Protein AF-A0A357V1U6-F1 (afdb_monomer_lite)

Foldseek 3Di:
DEAEQVLCLQVVVVPPPGDNNCVVVLVCLVVVVDDYDYDHDPVSCVVGQCVDPSRVVRDDDDDDDDDDPVVVVVVVVVVVD

Structure (mmCIF, N/CA/C/O backbone):
data_AF-A0A357V1U6-F1
#
_entry.id   AF-A0A357V1U6-F1
#
loop_
_atom_site.group_PDB
_atom_site.id
_atom_site.type_symbol
_atom_site.label_atom_id
_atom_site.label_alt_id
_atom_site.label_comp_id
_atom_site.label_asym_id
_atom_site.label_entity_id
_atom_site.label_seq_id
_atom_site.pdbx_PDB_ins_code
_atom_site.Cartn_x
_atom_site.Cartn_y
_atom_site.Cartn_z
_atom_site.occupancy
_atom_site.B_iso_or_equiv
_atom_site.auth_seq_id
_atom_site.auth_comp_id
_atom_site.auth_asym_id
_atom_site.auth_atom_id
_atom_site.pdbx_PDB_model_num
ATOM 1 N N . LEU A 1 1 ? -0.513 -13.229 -3.933 1.00 90.12 1 LEU A N 1
ATOM 2 C CA . LEU A 1 1 ? 0.449 -12.700 -2.936 1.00 90.12 1 LEU A CA 1
ATOM 3 C C . LEU A 1 1 ? -0.128 -11.430 -2.317 1.00 90.12 1 LEU A C 1
ATOM 5 O O . LEU A 1 1 ? -0.646 -10.611 -3.061 1.00 90.12 1 LEU A O 1
ATOM 9 N N . PHE A 1 2 ? -0.074 -11.268 -0.998 1.00 94.56 2 PHE A N 1
ATOM 10 C CA . PHE A 1 2 ? -0.427 -10.006 -0.340 1.00 94.56 2 PHE A CA 1
ATOM 11 C C . PHE A 1 2 ? 0.849 -9.332 0.162 1.00 94.56 2 PHE A C 1
ATOM 13 O O . PHE A 1 2 ? 1.744 -10.021 0.650 1.00 94.56 2 PHE A O 1
ATOM 20 N N . ILE A 1 3 ? 0.941 -8.018 -0.016 1.00 91.81 3 ILE A N 1
ATOM 21 C CA . ILE A 1 3 ? 2.083 -7.207 0.398 1.00 91.81 3 ILE A CA 1
ATOM 22 C C . ILE A 1 3 ? 1.535 -6.035 1.201 1.00 91.81 3 ILE A C 1
ATOM 24 O O . ILE A 1 3 ? 0.926 -5.128 0.631 1.00 91.81 3 ILE A O 1
ATOM 28 N N . ASP A 1 4 ? 1.761 -6.061 2.508 1.00 94.06 4 ASP A N 1
ATOM 29 C CA . ASP A 1 4 ? 1.518 -4.887 3.336 1.00 94.06 4 ASP A CA 1
ATOM 30 C C . ASP A 1 4 ? 2.645 -3.867 3.151 1.00 94.06 4 ASP A C 1
ATOM 32 O O . ASP A 1 4 ? 3.766 -4.243 2.800 1.00 94.06 4 ASP A O 1
ATOM 36 N N . GLU A 1 5 ? 2.332 -2.586 3.327 1.00 91.56 5 GLU A N 1
ATOM 37 C CA . GLU A 1 5 ? 3.274 -1.476 3.140 1.00 91.56 5 GLU A CA 1
ATOM 38 C C . GLU A 1 5 ? 4.099 -1.599 1.841 1.00 91.56 5 GLU A C 1
ATOM 40 O O . GLU A 1 5 ? 5.325 -1.483 1.828 1.00 91.56 5 GLU A O 1
ATOM 45 N N . MET A 1 6 ? 3.435 -1.861 0.710 1.00 90.81 6 MET A N 1
ATOM 46 C CA . MET A 1 6 ? 4.076 -2.232 -0.563 1.00 90.81 6 MET A CA 1
ATOM 47 C C . MET A 1 6 ? 5.147 -1.233 -1.041 1.00 90.81 6 MET A C 1
ATOM 49 O O . MET A 1 6 ? 6.104 -1.603 -1.727 1.00 90.81 6 MET A O 1
ATOM 53 N N . HIS A 1 7 ? 5.014 0.039 -0.674 1.00 86.69 7 HIS A N 1
ATOM 54 C CA . HIS A 1 7 ? 5.991 1.076 -0.984 1.00 86.69 7 HIS A CA 1
ATOM 55 C C . HIS A 1 7 ? 7.373 0.818 -0.364 1.00 86.69 7 HIS A C 1
ATOM 57 O O . HIS A 1 7 ? 8.357 1.325 -0.897 1.00 86.69 7 HIS A O 1
ATOM 63 N N . THR A 1 8 ? 7.480 0.034 0.713 1.00 86.56 8 THR A N 1
ATOM 64 C CA . THR A 1 8 ? 8.763 -0.341 1.329 1.00 86.56 8 THR A CA 1
ATOM 65 C C . THR A 1 8 ? 9.576 -1.215 0.379 1.00 86.56 8 THR A C 1
ATOM 67 O O . THR A 1 8 ? 10.747 -0.935 0.135 1.00 86.56 8 THR A O 1
ATOM 70 N N . LEU A 1 9 ? 8.936 -2.196 -0.265 1.00 81.75 9 LEU A N 1
ATOM 71 C CA . LEU A 1 9 ? 9.566 -3.074 -1.254 1.00 81.75 9 LEU A CA 1
ATOM 72 C C . LEU A 1 9 ? 9.926 -2.348 -2.556 1.00 81.75 9 LEU A C 1
ATOM 74 O O . LEU A 1 9 ? 10.902 -2.710 -3.207 1.00 81.75 9 LEU A O 1
ATOM 78 N N . ILE A 1 10 ? 9.153 -1.329 -2.937 1.00 80.12 10 ILE A N 1
ATOM 79 C CA . ILE A 1 10 ? 9.381 -0.540 -4.161 1.00 80.12 10 ILE A CA 1
ATOM 80 C C . ILE A 1 10 ? 10.370 0.616 -3.912 1.00 80.12 10 ILE A C 1
ATOM 82 O O . ILE A 1 10 ? 11.060 1.076 -4.818 1.00 80.12 10 ILE A O 1
ATOM 86 N N . GLY A 1 11 ? 10.427 1.122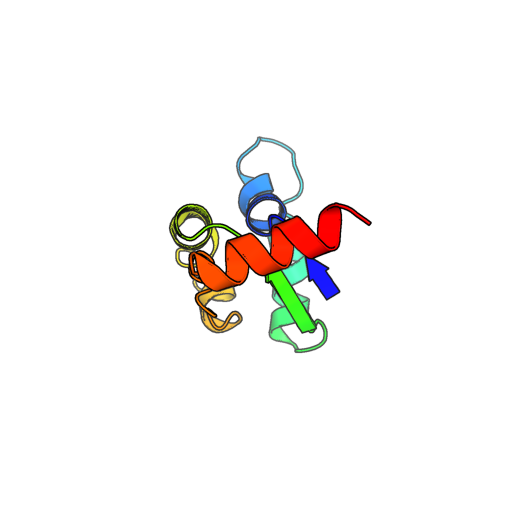 -2.681 1.00 67.62 11 GLY A N 1
ATOM 87 C CA . GLY A 1 11 ? 11.238 2.266 -2.268 1.00 67.62 11 GLY A CA 1
ATOM 88 C C . GLY A 1 11 ? 12.603 1.905 -1.682 1.00 67.62 11 GLY A C 1
ATOM 89 O O . GLY A 1 11 ? 13.462 2.789 -1.619 1.00 67.62 11 GLY A O 1
ATOM 90 N N . ALA A 1 12 ? 12.822 0.641 -1.295 1.00 60.72 12 ALA A N 1
ATOM 91 C CA . ALA A 1 12 ? 14.062 0.150 -0.688 1.00 60.72 12 ALA A CA 1
ATOM 92 C C . ALA A 1 12 ? 15.322 0.483 -1.512 1.00 60.72 12 ALA A C 1
ATOM 94 O O . ALA A 1 12 ? 16.384 0.746 -0.945 1.00 60.72 12 ALA A O 1
ATOM 95 N N . GLY A 1 13 ? 15.205 0.592 -2.839 1.00 52.69 13 GLY A N 1
ATOM 96 C CA . GLY A 1 13 ? 16.318 0.921 -3.739 1.00 52.69 13 GLY A CA 1
ATOM 97 C C . GLY A 1 13 ? 16.947 2.314 -3.576 1.00 52.69 13 GLY A C 1
ATOM 98 O O . GLY A 1 13 ? 17.916 2.612 -4.269 1.00 52.69 13 GLY A O 1
ATOM 99 N N . LYS A 1 14 ? 16.421 3.189 -2.704 1.00 54.66 14 LYS A N 1
ATOM 100 C CA . LYS A 1 14 ? 16.999 4.527 -2.452 1.00 54.66 14 LYS A CA 1
ATOM 101 C C . LYS A 1 14 ? 18.062 4.566 -1.350 1.00 54.66 14 LYS A C 1
ATOM 103 O O . LYS A 1 14 ? 18.753 5.575 -1.245 1.00 54.66 14 LYS A O 1
ATOM 108 N N . ALA A 1 15 ? 18.193 3.516 -0.541 1.00 56.22 15 ALA A N 1
ATOM 109 C CA . ALA A 1 15 ? 19.294 3.382 0.409 1.00 56.22 15 ALA A CA 1
ATOM 110 C C . ALA A 1 15 ? 20.446 2.625 -0.270 1.00 56.22 15 ALA A C 1
ATOM 112 O O . ALA A 1 15 ? 20.241 1.522 -0.779 1.00 56.22 15 ALA A O 1
ATOM 113 N N . GLU A 1 16 ? 21.637 3.228 -0.311 1.00 44.91 16 GLU A N 1
ATOM 114 C CA . GLU A 1 16 ? 22.831 2.656 -0.945 1.00 44.91 16 GLU A CA 1
ATOM 115 C C . GLU A 1 16 ? 23.087 1.220 -0.450 1.00 44.91 16 GLU A C 1
ATOM 117 O O . GLU A 1 16 ? 23.429 0.997 0.709 1.00 44.91 16 GLU A O 1
ATOM 122 N N . GLY A 1 17 ? 22.901 0.236 -1.336 1.00 50.44 17 GLY A N 1
ATOM 123 C CA . GLY A 1 17 ? 23.249 -1.168 -1.093 1.00 50.44 17 GLY A CA 1
ATOM 124 C C . GLY A 1 17 ? 22.085 -2.126 -0.830 1.00 50.44 17 GLY A C 1
ATOM 125 O O . GLY A 1 17 ? 22.319 -3.334 -0.796 1.00 50.44 17 GLY A O 1
ATOM 126 N N . SER A 1 18 ? 20.841 -1.650 -0.698 1.00 54.62 18 SER A N 1
ATOM 127 C CA . SER A 1 18 ? 19.686 -2.554 -0.606 1.00 54.62 18 SER A CA 1
ATOM 128 C C . SER A 1 18 ? 19.205 -2.961 -2.007 1.00 54.62 18 SER A C 1
ATOM 130 O O . SER A 1 18 ? 19.063 -2.128 -2.906 1.00 54.62 18 SER A O 1
ATOM 132 N N . MET A 1 19 ? 19.012 -4.265 -2.224 1.00 55.66 19 MET A N 1
ATOM 133 C CA . MET A 1 19 ? 18.484 -4.778 -3.485 1.00 55.66 19 MET A CA 1
ATOM 134 C C . MET A 1 19 ? 17.058 -4.253 -3.660 1.00 55.66 19 MET A C 1
ATOM 136 O O . MET A 1 19 ? 16.175 -4.591 -2.876 1.00 55.66 19 MET A O 1
ATOM 140 N N . ASP A 1 20 ? 16.836 -3.433 -4.688 1.00 70.50 20 ASP A N 1
ATOM 141 C CA . ASP A 1 20 ? 15.501 -2.963 -5.042 1.00 70.50 20 ASP A CA 1
ATOM 142 C C . ASP A 1 20 ? 14.636 -4.163 -5.450 1.00 70.50 20 ASP A C 1
ATOM 144 O O . ASP A 1 20 ? 14.718 -4.663 -6.579 1.00 70.50 20 ASP A O 1
ATOM 148 N N . ALA A 1 21 ? 13.812 -4.640 -4.516 1.00 71.50 21 ALA A N 1
ATOM 149 C CA . ALA A 1 21 ? 12.911 -5.762 -4.732 1.00 71.50 21 ALA A CA 1
ATOM 150 C C . ALA A 1 21 ? 11.949 -5.495 -5.905 1.00 71.50 21 ALA A C 1
ATOM 152 O O . ALA A 1 21 ? 11.485 -6.446 -6.542 1.00 71.50 21 ALA A O 1
ATOM 153 N N . SER A 1 22 ? 11.721 -4.225 -6.279 1.00 73.69 22 SER A N 1
ATOM 154 C CA . SER A 1 22 ? 10.937 -3.860 -7.462 1.00 73.69 22 SER A CA 1
ATOM 155 C C . SER A 1 22 ? 11.490 -4.483 -8.748 1.00 73.69 22 SER A C 1
ATOM 157 O O . SER A 1 22 ? 10.712 -4.919 -9.599 1.00 73.69 22 SER A O 1
ATOM 159 N N . ASN A 1 23 ? 12.814 -4.613 -8.879 1.00 77.62 23 ASN A N 1
ATOM 160 C CA . ASN A 1 23 ? 13.446 -5.172 -10.077 1.00 77.62 23 ASN 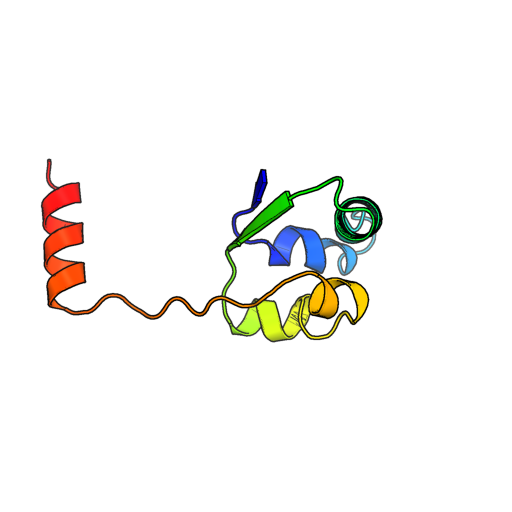A CA 1
ATOM 161 C C . ASN A 1 23 ? 13.207 -6.679 -10.227 1.00 77.62 23 ASN A C 1
ATOM 163 O O . ASN A 1 23 ? 13.195 -7.185 -11.348 1.00 77.62 23 ASN A O 1
ATOM 167 N N . LEU A 1 24 ? 12.960 -7.386 -9.122 1.00 78.94 24 LEU A N 1
ATOM 168 C CA . LEU A 1 24 ? 12.589 -8.802 -9.140 1.00 78.94 24 LEU A CA 1
ATOM 169 C C . LEU A 1 24 ? 11.095 -8.993 -9.427 1.00 78.94 24 LEU A C 1
ATOM 171 O O . LEU A 1 24 ? 10.709 -9.939 -10.114 1.00 78.94 24 LEU A O 1
ATOM 175 N N . LEU A 1 25 ? 10.250 -8.080 -8.939 1.00 83.25 25 LEU A N 1
ATOM 176 C CA . LEU A 1 25 ? 8.794 -8.167 -9.079 1.00 83.25 25 LEU A CA 1
ATOM 177 C C . LEU A 1 25 ? 8.307 -7.728 -10.467 1.00 83.25 25 LEU A C 1
ATOM 179 O O . LEU A 1 25 ? 7.405 -8.354 -11.027 1.00 83.25 25 LEU A O 1
ATOM 183 N N . LYS A 1 26 ? 8.918 -6.690 -11.056 1.00 88.62 26 LYS A N 1
ATOM 184 C CA . LYS A 1 26 ? 8.523 -6.123 -12.360 1.00 88.62 26 LYS A CA 1
ATOM 185 C C . LYS A 1 26 ? 8.428 -7.175 -13.477 1.00 88.62 26 LYS A C 1
ATOM 187 O O . LYS A 1 26 ? 7.398 -7.190 -14.150 1.00 88.62 26 LYS A O 1
ATOM 192 N N . PRO A 1 27 ? 9.407 -8.081 -13.686 1.00 91.12 27 PRO A N 1
ATOM 193 C CA . PRO A 1 27 ? 9.306 -9.104 -14.727 1.00 91.12 27 PRO A CA 1
ATOM 194 C C . PRO A 1 27 ? 8.158 -10.096 -14.497 1.00 91.12 27 PRO A C 1
ATOM 196 O O . PRO A 1 27 ? 7.454 -10.439 -15.446 1.00 91.12 27 PRO A O 1
ATOM 199 N N . ALA A 1 28 ? 7.941 -10.534 -13.254 1.00 91.00 28 ALA A N 1
ATOM 200 C CA . ALA A 1 28 ? 6.893 -11.500 -12.919 1.00 91.00 28 ALA A CA 1
ATOM 201 C C . ALA A 1 28 ? 5.485 -10.889 -13.049 1.00 91.00 28 ALA A C 1
ATOM 203 O O . ALA A 1 28 ? 4.589 -11.509 -13.621 1.00 91.00 28 ALA A O 1
ATOM 204 N N . LEU A 1 29 ? 5.314 -9.634 -12.613 1.00 89.94 29 LEU A N 1
ATOM 205 C CA . LEU A 1 29 ? 4.104 -8.839 -12.860 1.00 89.94 29 LEU A CA 1
ATOM 206 C C . LEU A 1 29 ? 3.895 -8.604 -14.363 1.00 89.94 29 LEU A C 1
ATOM 208 O O . LEU A 1 29 ? 2.768 -8.618 -14.858 1.00 89.94 29 LEU A O 1
ATOM 212 N N . ALA A 1 30 ? 4.984 -8.402 -15.114 1.00 89.62 30 ALA A N 1
ATOM 213 C CA . ALA A 1 30 ? 4.908 -8.130 -16.541 1.00 89.62 30 ALA A CA 1
ATOM 214 C C . ALA A 1 30 ? 4.418 -9.332 -17.360 1.00 89.62 30 ALA A C 1
ATOM 216 O O . ALA A 1 30 ? 3.662 -9.151 -18.320 1.00 89.62 30 ALA A O 1
ATOM 217 N N . ARG A 1 31 ? 4.839 -10.539 -16.971 1.00 92.00 31 ARG A N 1
ATOM 218 C CA . ARG A 1 31 ? 4.429 -11.804 -17.593 1.00 92.00 31 ARG A CA 1
ATOM 219 C C . ARG A 1 31 ? 3.090 -12.338 -17.078 1.00 92.00 31 ARG A C 1
ATOM 221 O O . ARG A 1 31 ? 2.567 -13.276 -17.662 1.00 92.00 31 ARG A O 1
ATOM 228 N N . GLY A 1 32 ? 2.535 -11.743 -16.019 1.00 89.69 32 GLY A N 1
ATOM 229 C CA . GLY A 1 32 ? 1.325 -12.249 -15.362 1.00 89.69 32 GLY A CA 1
ATOM 230 C C . GLY A 1 32 ? 1.567 -13.517 -14.536 1.00 89.69 32 GLY A C 1
ATOM 231 O O . GLY A 1 32 ? 0.625 -14.200 -14.166 1.00 89.69 32 GLY A O 1
ATOM 232 N N . GLU A 1 33 ? 2.823 -13.845 -14.233 1.00 94.38 33 GLU A N 1
ATOM 233 C CA . GLU A 1 33 ? 3.183 -14.987 -13.378 1.00 94.38 33 GLU A CA 1
ATOM 234 C C . GLU A 1 33 ? 2.960 -14.671 -11.895 1.00 94.38 33 GLU A C 1
ATOM 236 O O . GLU A 1 33 ? 2.769 -15.570 -11.078 1.00 94.38 33 GLU A O 1
ATOM 241 N N . LEU A 1 34 ? 2.981 -13.382 -11.541 1.00 90.81 34 LEU A N 1
ATOM 242 C CA . LEU A 1 34 ? 2.720 -12.904 -10.194 1.00 90.81 34 LEU A CA 1
ATOM 243 C C . LEU A 1 34 ? 1.427 -12.097 -10.160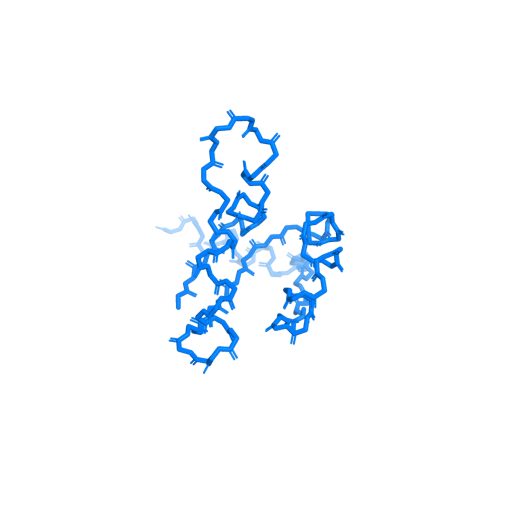 1.00 90.81 34 LEU A C 1
ATOM 245 O O . LEU A 1 34 ? 1.315 -11.048 -10.788 1.00 90.81 34 LEU A O 1
ATOM 249 N N . HIS A 1 35 ? 0.484 -12.567 -9.350 1.00 91.88 35 HIS A N 1
ATOM 250 C CA . HIS A 1 35 ? -0.719 -11.834 -8.983 1.00 91.88 35 HIS A CA 1
ATOM 251 C C . HIS A 1 35 ? -0.587 -11.396 -7.526 1.00 91.88 35 HIS A C 1
ATOM 253 O O . HIS A 1 35 ? -0.426 -12.233 -6.621 1.00 91.88 35 HIS A O 1
ATOM 259 N N . CYS A 1 36 ? -0.643 -10.089 -7.279 1.00 93.00 36 CYS A N 1
ATOM 260 C CA . CYS A 1 36 ? -0.575 -9.563 -5.927 1.00 93.00 36 CYS A CA 1
ATOM 261 C C . CYS A 1 36 ? -1.552 -8.423 -5.657 1.00 93.00 36 CYS A C 1
ATOM 263 O O . CYS 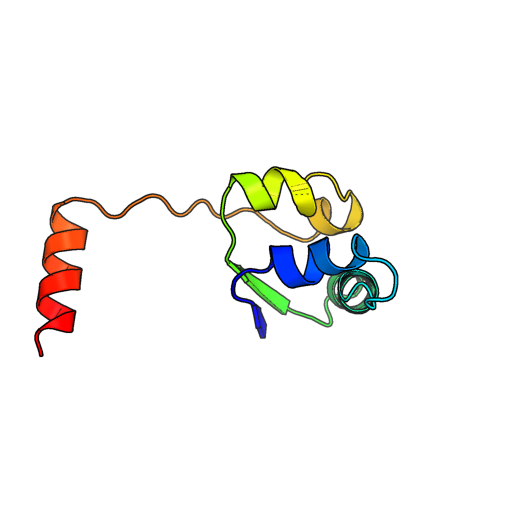A 1 36 ? -2.009 -7.737 -6.567 1.00 93.00 36 CYS A O 1
ATOM 265 N N . VAL A 1 37 ? -1.852 -8.254 -4.373 1.00 95.56 37 VAL A N 1
ATOM 266 C CA . VAL A 1 37 ? -2.536 -7.088 -3.822 1.00 95.56 37 VAL A CA 1
ATOM 267 C C . VAL A 1 37 ? -1.546 -6.409 -2.889 1.00 95.56 37 VAL A C 1
ATOM 269 O O . VAL A 1 37 ? -0.988 -7.063 -2.006 1.00 95.56 37 VAL A O 1
ATOM 272 N N . GLY A 1 38 ? -1.303 -5.124 -3.125 1.00 94.38 38 GLY A N 1
ATOM 273 C CA . GLY A 1 38 ? -0.462 -4.292 -2.277 1.00 94.38 38 GLY A CA 1
ATOM 274 C C . GLY A 1 38 ? -1.304 -3.299 -1.489 1.00 94.38 38 GLY A C 1
ATOM 275 O O . GLY A 1 38 ? -2.161 -2.640 -2.076 1.00 94.38 38 GLY A O 1
ATOM 276 N N . ALA A 1 39 ? -1.044 -3.177 -0.192 1.00 96.62 39 ALA A N 1
ATOM 277 C CA . ALA A 1 39 ? -1.591 -2.117 0.647 1.00 96.62 39 ALA A CA 1
ATOM 278 C C . ALA A 1 39 ? -0.546 -1.006 0.823 1.00 96.62 39 ALA A C 1
ATOM 280 O O . ALA A 1 39 ? 0.645 -1.273 0.976 1.00 96.62 39 ALA A O 1
ATOM 281 N N . THR A 1 40 ? -0.969 0.254 0.729 1.00 95.00 40 THR A N 1
ATOM 282 C CA . THR A 1 40 ? -0.104 1.428 0.913 1.00 95.00 40 THR A CA 1
ATOM 283 C C . THR A 1 40 ? -0.963 2.666 1.143 1.00 95.00 40 THR A C 1
ATOM 285 O O . THR A 1 40 ? -2.142 2.679 0.781 1.00 95.00 40 THR A O 1
ATOM 288 N N . THR A 1 41 ? -0.379 3.733 1.686 1.00 95.44 41 THR A N 1
ATOM 289 C CA . THR A 1 41 ? -1.057 5.033 1.735 1.00 95.44 41 THR A CA 1
ATOM 290 C C . THR A 1 41 ? -1.075 5.716 0.363 1.00 95.44 41 THR A C 1
ATOM 292 O O . THR A 1 41 ? -0.275 5.414 -0.530 1.00 95.44 41 THR A O 1
ATOM 295 N N . LEU A 1 42 ? -1.975 6.689 0.196 1.00 94.19 42 LEU A N 1
ATOM 296 C CA . LEU A 1 42 ? -2.085 7.470 -1.038 1.00 94.19 42 LEU A CA 1
ATOM 297 C C . LEU A 1 42 ? -0.785 8.214 -1.386 1.00 94.19 42 LEU A C 1
ATOM 299 O O . LEU A 1 42 ? -0.380 8.259 -2.551 1.00 94.19 42 LEU A O 1
ATOM 303 N N . ASP A 1 43 ? -0.125 8.788 -0.385 1.00 93.62 43 ASP A N 1
ATOM 304 C CA . ASP A 1 43 ? 1.085 9.585 -0.589 1.00 93.62 43 ASP A CA 1
ATOM 305 C C . ASP A 1 43 ? 2.267 8.716 -1.023 1.00 93.62 43 ASP A C 1
ATOM 307 O O . ASP A 1 43 ? 3.033 9.082 -1.920 1.00 93.62 43 ASP A O 1
ATOM 311 N N . GLU A 1 44 ? 2.383 7.522 -0.451 1.00 92.44 44 GLU A N 1
ATOM 312 C CA . GLU A 1 44 ? 3.392 6.545 -0.844 1.00 92.44 44 GLU A CA 1
ATOM 313 C C . GLU A 1 44 ? 3.138 5.992 -2.246 1.00 92.44 44 GLU A C 1
ATOM 315 O O . GLU A 1 44 ? 4.081 5.903 -3.038 1.00 92.44 44 GLU A O 1
ATOM 320 N N . TYR A 1 45 ? 1.879 5.694 -2.592 1.00 92.62 45 TYR A N 1
ATOM 321 C CA . TYR A 1 45 ? 1.505 5.283 -3.947 1.00 92.62 45 TYR A CA 1
ATOM 322 C C . TYR A 1 45 ? 1.950 6.327 -4.977 1.00 92.62 45 TYR A C 1
ATOM 324 O O . TYR A 1 45 ? 2.671 6.003 -5.924 1.00 92.62 45 TYR A O 1
ATOM 332 N N . ARG A 1 46 ? 1.609 7.601 -4.746 1.00 92.25 46 ARG A N 1
ATOM 333 C CA . ARG A 1 46 ? 2.009 8.732 -5.601 1.00 92.25 46 ARG A CA 1
ATOM 334 C C . ARG A 1 46 ? 3.524 8.881 -5.708 1.00 92.25 46 ARG A C 1
ATOM 336 O O . ARG A 1 46 ? 4.061 9.237 -6.755 1.00 92.25 46 ARG A O 1
ATOM 343 N N . LYS A 1 47 ? 4.245 8.646 -4.612 1.00 90.38 47 LYS A N 1
ATOM 344 C CA . LYS A 1 47 ? 5.698 8.840 -4.545 1.00 90.38 47 LYS A CA 1
ATOM 345 C C . LYS A 1 47 ? 6.491 7.694 -5.175 1.00 90.38 47 LYS A C 1
ATOM 347 O O . LYS A 1 47 ? 7.561 7.966 -5.724 1.00 90.38 47 LYS A O 1
ATOM 352 N N . HIS A 1 48 ? 6.003 6.458 -5.080 1.00 87.31 48 HIS A N 1
ATOM 353 C CA . HIS A 1 48 ? 6.776 5.253 -5.400 1.00 87.31 48 HIS A CA 1
ATOM 354 C C . HIS A 1 48 ? 6.196 4.415 -6.545 1.00 87.31 48 HIS A C 1
ATOM 356 O O . HIS A 1 48 ? 6.970 3.852 -7.310 1.00 87.31 48 HIS A O 1
ATOM 362 N N . VAL A 1 49 ? 4.871 4.347 -6.696 1.00 89.81 49 VAL A N 1
ATOM 363 C CA . VAL A 1 49 ? 4.212 3.501 -7.708 1.00 89.81 49 VAL A CA 1
ATOM 364 C C . VAL A 1 49 ? 3.847 4.313 -8.944 1.00 89.81 49 VAL A C 1
ATOM 366 O O . VAL A 1 49 ? 4.225 3.955 -10.054 1.00 89.81 49 VAL A O 1
ATOM 369 N N . GLU A 1 50 ? 3.161 5.440 -8.759 1.00 91.00 50 GLU A N 1
ATOM 370 C CA . GLU A 1 50 ? 2.649 6.266 -9.860 1.00 91.00 50 GLU A CA 1
ATOM 371 C C . GLU A 1 50 ? 3.772 6.897 -10.698 1.00 91.00 50 GLU A C 1
ATOM 373 O O . GLU A 1 50 ? 3.640 7.065 -11.909 1.00 91.00 50 GLU A O 1
ATOM 378 N N . LYS A 1 51 ? 4.916 7.194 -10.067 1.00 88.81 51 LYS A N 1
ATOM 379 C CA . LYS A 1 51 ? 6.109 7.719 -10.750 1.00 88.81 51 LYS A CA 1
ATOM 380 C C . LYS A 1 51 ? 6.866 6.669 -11.567 1.00 88.81 51 LYS A C 1
ATOM 382 O O . LYS A 1 51 ? 7.681 7.048 -12.406 1.00 88.81 51 LYS A O 1
ATOM 387 N N . ASP A 1 52 ? 6.627 5.379 -11.337 1.00 88.50 52 ASP A N 1
ATOM 388 C CA . ASP A 1 52 ? 7.263 4.294 -12.081 1.00 88.50 52 ASP A CA 1
ATOM 389 C C . ASP A 1 52 ? 6.318 3.787 -13.179 1.00 88.50 52 ASP A C 1
ATOM 391 O O . ASP A 1 52 ? 5.321 3.112 -12.920 1.00 88.50 52 ASP A O 1
ATOM 395 N N . ALA A 1 53 ? 6.646 4.085 -14.437 1.00 89.31 53 ALA A N 1
ATOM 396 C CA . ALA A 1 53 ? 5.803 3.740 -15.580 1.00 89.31 53 ALA A CA 1
ATOM 397 C C . ALA A 1 53 ? 5.567 2.227 -15.753 1.00 89.31 53 ALA A C 1
ATOM 399 O O . ALA A 1 53 ? 4.556 1.834 -16.341 1.00 89.31 53 ALA A O 1
ATOM 400 N N . ALA A 1 54 ? 6.478 1.370 -15.277 1.00 88.06 54 ALA A N 1
ATOM 401 C CA . ALA A 1 54 ? 6.298 -0.076 -15.349 1.00 88.06 5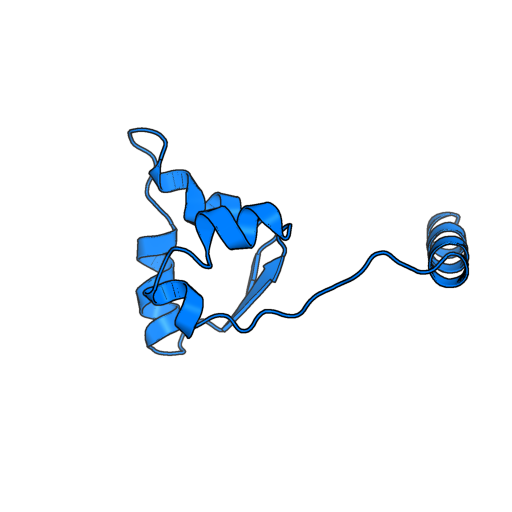4 ALA A CA 1
ATOM 402 C C . ALA A 1 54 ? 5.282 -0.553 -14.307 1.00 88.06 54 ALA A C 1
ATOM 404 O O . ALA A 1 54 ? 4.464 -1.414 -14.620 1.00 88.06 54 ALA A O 1
ATOM 405 N N . LEU A 1 55 ? 5.298 0.023 -13.103 1.00 89.56 55 LEU A N 1
ATOM 406 C CA . LEU A 1 55 ? 4.368 -0.333 -12.030 1.00 89.56 55 LEU A CA 1
ATOM 407 C C . LEU A 1 55 ? 2.985 0.293 -12.242 1.00 89.56 55 LEU A C 1
ATOM 409 O O . LEU A 1 55 ? 1.981 -0.409 -12.132 1.00 89.56 55 LEU A O 1
ATOM 413 N N . ALA A 1 56 ? 2.919 1.565 -12.645 1.00 89.88 56 ALA A N 1
ATOM 414 C CA . ALA A 1 56 ? 1.666 2.285 -12.889 1.00 89.88 56 ALA A CA 1
ATOM 415 C C . ALA A 1 56 ? 0.775 1.627 -13.962 1.00 89.88 56 ALA A C 1
ATOM 417 O O . ALA A 1 56 ? -0.441 1.772 -13.939 1.00 89.88 56 ALA A O 1
ATOM 418 N N . ARG A 1 57 ? 1.364 0.875 -14.902 1.00 91.06 57 ARG A N 1
ATOM 419 C CA . ARG A 1 57 ? 0.623 0.116 -15.929 1.00 91.06 57 ARG A CA 1
ATOM 420 C C . ARG A 1 57 ? 0.154 -1.264 -15.464 1.00 91.06 57 ARG A C 1
ATOM 422 O O . ARG A 1 57 ? -0.575 -1.928 -16.195 1.00 91.06 57 ARG A O 1
ATOM 429 N N . ARG A 1 58 ? 0.642 -1.741 -14.318 1.00 91.12 58 ARG A N 1
ATOM 430 C CA . ARG A 1 58 ? 0.424 -3.110 -13.818 1.00 91.12 58 ARG A CA 1
ATOM 431 C C . ARG A 1 58 ? -0.439 -3.151 -12.571 1.00 91.12 58 ARG A C 1
ATOM 433 O O . ARG A 1 58 ? -1.090 -4.162 -12.338 1.00 91.12 58 ARG A O 1
ATOM 440 N N . PHE A 1 59 ? -0.477 -2.060 -11.815 1.00 92.19 59 PHE A N 1
ATOM 441 C CA . PHE A 1 59 ? -1.403 -1.893 -10.710 1.00 92.19 59 PHE A CA 1
ATOM 442 C C . PHE A 1 59 ? -2.617 -1.078 -11.139 1.00 92.19 59 PHE A C 1
ATOM 444 O O . PHE A 1 59 ? -2.491 -0.031 -11.769 1.00 92.19 59 PHE A O 1
ATOM 451 N N . GLN A 1 60 ? -3.794 -1.554 -10.748 1.00 93.75 60 GLN A N 1
ATOM 452 C CA . GLN A 1 60 ? -5.021 -0.774 -10.778 1.00 93.75 60 GLN A CA 1
ATOM 453 C C . GLN A 1 60 ? -5.281 -0.246 -9.361 1.00 93.75 60 GLN A C 1
ATOM 455 O O . GLN A 1 60 ? -5.417 -1.059 -8.443 1.00 93.75 60 GLN A O 1
ATOM 460 N N . PRO A 1 61 ? -5.346 1.081 -9.151 1.00 93.88 61 PRO A N 1
ATOM 461 C CA . PRO A 1 61 ? -5.619 1.626 -7.831 1.00 93.88 61 PRO A CA 1
ATOM 462 C C . PRO A 1 61 ? -7.072 1.351 -7.430 1.00 93.88 61 PRO A C 1
ATOM 464 O O . PRO A 1 61 ? -8.006 1.632 -8.183 1.00 93.88 61 PRO A O 1
ATOM 467 N N . VAL A 1 62 ? -7.249 0.831 -6.217 1.00 96.75 62 VAL A N 1
ATOM 468 C CA . VAL A 1 62 ? -8.542 0.720 -5.539 1.00 96.75 62 VAL A CA 1
ATOM 469 C C . VAL A 1 62 ? -8.460 1.598 -4.299 1.00 96.75 62 VAL A C 1
ATOM 471 O O . VAL A 1 62 ? -7.690 1.313 -3.385 1.00 96.75 62 VAL A O 1
ATOM 474 N N . PHE A 1 63 ? -9.209 2.698 -4.291 1.00 95.88 63 PHE A N 1
ATOM 475 C CA . PHE A 1 63 ? -9.209 3.625 -3.165 1.00 95.88 63 PHE A CA 1
ATOM 476 C C . PHE A 1 63 ? -10.034 3.050 -2.019 1.00 95.88 63 PHE A C 1
ATOM 478 O O . PHE A 1 63 ? -11.217 2.758 -2.183 1.00 95.88 63 PHE A O 1
ATOM 485 N N . VAL A 1 64 ? -9.399 2.921 -0.858 1.00 96.00 64 VAL A N 1
ATOM 486 C CA . VAL A 1 64 ? -10.051 2.531 0.390 1.00 96.00 64 VAL A CA 1
ATOM 487 C C . VAL A 1 64 ? -10.108 3.774 1.267 1.00 96.00 64 VAL A C 1
ATOM 489 O O . VAL A 1 64 ? -9.071 4.307 1.658 1.00 96.00 64 VAL A O 1
ATOM 492 N N . GLY A 1 65 ? -11.319 4.283 1.483 1.00 96.00 65 GLY A N 1
ATOM 493 C CA . GLY A 1 65 ? -11.557 5.421 2.364 1.00 96.00 65 GLY A CA 1
ATOM 494 C C . GLY A 1 65 ? -11.536 5.017 3.834 1.00 96.00 65 GLY A C 1
ATOM 495 O O . GLY A 1 65 ? -11.547 3.833 4.173 1.00 96.00 65 GLY A O 1
ATOM 496 N N . GLU A 1 66 ? -11.538 6.020 4.704 1.00 96.56 66 GLU A N 1
ATOM 497 C CA . GLU A 1 66 ? -11.738 5.804 6.134 1.00 96.56 66 GLU A CA 1
ATOM 498 C C . GLU A 1 66 ? -13.115 5.167 6.400 1.00 96.56 66 GLU A C 1
ATOM 500 O O . GLU A 1 66 ? -14.075 5.453 5.671 1.00 96.56 66 GLU A O 1
ATOM 505 N N . PRO A 1 67 ? -13.232 4.304 7.427 1.00 97.25 67 PRO A N 1
ATOM 506 C CA . PRO A 1 67 ? -14.515 3.732 7.811 1.00 97.25 67 PRO A CA 1
ATOM 507 C C . PRO A 1 67 ? -15.490 4.835 8.229 1.00 97.25 67 PRO A C 1
ATOM 509 O O . PRO A 1 67 ? -15.099 5.848 8.815 1.00 97.25 67 PRO A O 1
ATOM 512 N N . THR A 1 68 ? -16.786 4.625 7.990 1.00 98.00 68 THR A N 1
ATOM 513 C CA . THR A 1 68 ? -17.800 5.519 8.558 1.00 98.00 68 THR A CA 1
ATOM 514 C C . THR A 1 68 ? -17.814 5.410 10.087 1.00 98.00 68 THR A C 1
ATOM 516 O O . THR A 1 68 ? -17.246 4.485 10.677 1.00 98.00 68 THR A O 1
ATOM 519 N N . VAL A 1 69 ? -18.496 6.337 10.765 1.00 97.75 69 VAL A N 1
ATOM 520 C CA . VAL A 1 69 ? -18.682 6.249 12.225 1.00 97.75 69 VAL A CA 1
ATOM 521 C C . VAL A 1 69 ? -19.380 4.936 12.606 1.00 97.75 69 VAL A C 1
ATOM 523 O O . VAL A 1 69 ? -18.980 4.289 13.572 1.00 97.75 69 VAL A O 1
ATOM 526 N N . GLU A 1 70 ? -20.379 4.510 11.831 1.00 97.50 70 GLU A N 1
ATOM 527 C CA . GLU A 1 70 ? -21.127 3.269 12.070 1.00 97.50 70 GLU A CA 1
ATOM 528 C C . GLU A 1 70 ? -20.254 2.019 11.862 1.00 97.50 70 GLU A C 1
ATOM 530 O O . GLU A 1 70 ? -20.261 1.113 12.705 1.00 97.50 70 GLU A O 1
ATOM 535 N N . ASP A 1 71 ? -19.434 2.003 10.806 1.00 97.38 71 ASP A N 1
ATOM 536 C CA . ASP A 1 71 ? -18.460 0.930 10.560 1.00 97.38 71 ASP A CA 1
ATOM 537 C C . ASP A 1 71 ? -17.418 0.874 11.679 1.00 97.38 71 ASP A C 1
ATOM 539 O O . ASP A 1 71 ? -17.116 -0.197 12.202 1.00 97.38 71 ASP A O 1
ATOM 543 N N . THR A 1 72 ? -16.915 2.032 12.112 1.00 96.94 72 THR A N 1
ATOM 544 C CA . THR A 1 72 ? -15.926 2.139 13.194 1.00 96.94 72 THR A CA 1
ATOM 545 C C . THR A 1 72 ? -16.476 1.575 14.501 1.00 96.94 72 THR A C 1
ATOM 547 O O . THR A 1 72 ? -15.805 0.788 15.168 1.00 96.94 72 THR A O 1
ATOM 550 N N . VAL A 1 73 ? -17.717 1.919 14.864 1.00 96.31 73 VAL A N 1
ATOM 551 C CA . VAL A 1 73 ? -18.385 1.351 16.048 1.00 96.31 73 VAL A CA 1
ATOM 552 C C . VAL A 1 73 ? -18.516 -0.170 15.925 1.00 96.31 73 VAL A C 1
ATOM 554 O O .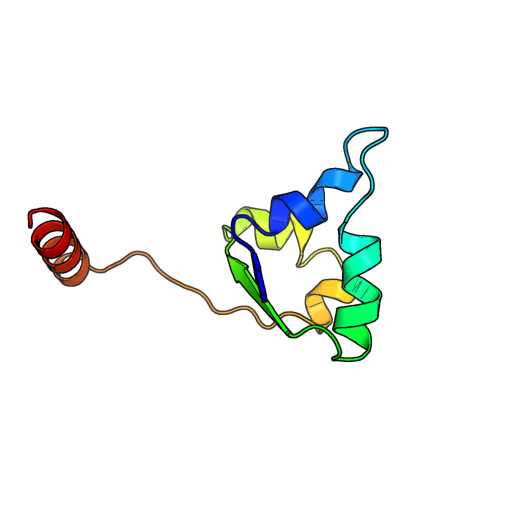 VAL A 1 73 ? -18.306 -0.880 16.911 1.00 96.31 73 VAL A O 1
ATOM 557 N N . SER A 1 74 ? -18.832 -0.680 14.733 1.00 96.75 74 SER A N 1
ATOM 558 C CA . SER A 1 74 ? -18.962 -2.120 14.475 1.00 96.75 74 SER A CA 1
ATOM 559 C C . SER A 1 74 ? -17.621 -2.852 14.597 1.00 96.75 74 SER A C 1
ATOM 561 O O . SER A 1 74 ? -17.547 -3.876 15.275 1.00 96.75 74 SER A O 1
ATOM 563 N N . ILE A 1 75 ? -16.547 -2.286 14.039 1.00 95.88 75 ILE A N 1
ATOM 564 C CA . ILE A 1 75 ? -15.173 -2.797 14.159 1.00 95.88 75 ILE A CA 1
ATOM 565 C C . ILE A 1 75 ? -14.753 -2.867 15.633 1.00 95.88 75 ILE A C 1
ATOM 567 O O . ILE A 1 75 ? -14.304 -3.910 16.101 1.00 95.88 75 ILE A O 1
ATOM 571 N N . LEU A 1 76 ? -14.949 -1.784 16.393 1.00 96.25 76 LEU A N 1
ATOM 572 C CA . LEU A 1 76 ? -14.566 -1.726 17.808 1.00 96.25 76 LEU A CA 1
ATOM 573 C C . LEU A 1 76 ? -15.324 -2.740 18.671 1.00 96.25 76 LEU A C 1
ATOM 575 O O . LEU A 1 76 ? -14.754 -3.289 19.613 1.00 96.25 76 LEU A O 1
ATOM 579 N N . ARG A 1 77 ? -16.599 -3.003 18.363 1.00 95.38 77 ARG A N 1
ATOM 580 C CA . ARG A 1 77 ? -17.370 -4.052 19.045 1.00 95.38 77 ARG A CA 1
ATOM 581 C C . ARG A 1 77 ? -16.793 -5.439 18.772 1.00 95.38 77 ARG A C 1
ATOM 583 O O . ARG A 1 77 ? -16.684 -6.210 19.715 1.00 95.38 77 ARG A O 1
ATOM 590 N N . GLY A 1 78 ? -16.375 -5.715 17.536 1.00 93.50 78 GLY A N 1
ATOM 591 C CA . GLY A 1 78 ? -15.771 -6.995 17.153 1.00 93.50 78 GLY A CA 1
ATOM 592 C C . GLY A 1 78 ? -14.378 -7.259 17.740 1.00 93.50 78 GLY A C 1
ATOM 593 O O . GLY A 1 78 ? -13.977 -8.409 17.811 1.00 93.50 78 GLY A O 1
ATOM 594 N N . ILE A 1 79 ? -13.647 -6.226 18.176 1.00 92.06 79 ILE A N 1
ATOM 595 C CA . ILE A 1 79 ? -12.320 -6.362 18.820 1.00 92.06 79 ILE A CA 1
ATOM 596 C C . ILE A 1 79 ? -12.437 -6.589 20.342 1.00 92.06 79 ILE A C 1
ATOM 598 O O . ILE A 1 79 ? -11.464 -6.945 21.003 1.00 92.06 79 ILE A O 1
ATOM 602 N N . LYS A 1 80 ? -13.612 -6.333 20.932 1.00 75.56 80 LYS A N 1
ATOM 603 C CA . LYS A 1 80 ? -13.833 -6.433 22.384 1.00 75.56 80 LYS A CA 1
ATOM 604 C C . LYS A 1 80 ? -14.169 -7.861 22.854 1.00 75.56 80 LYS A C 1
ATOM 606 O O . LYS A 1 80 ? -14.221 -8.087 24.063 1.00 75.56 80 LYS A O 1
ATOM 611 N N . GLU A 1 81 ? -14.388 -8.791 21.928 1.00 53.84 81 GLU A N 1
ATOM 612 C CA . GLU A 1 81 ? -14.518 -10.238 22.177 1.00 53.84 81 GLU A CA 1
ATOM 613 C C . GLU A 1 81 ? -13.198 -10.960 21.885 1.00 53.84 81 GLU A C 1
ATOM 615 O O . GLU A 1 81 ? -12.896 -11.923 22.626 1.00 53.84 81 GLU A O 1
#

Radius of gyration: 15.89 Å; chains: 1; bounding box: 44×25×40 Å

pLDDT: mean 86.44, std 13.25, range [44.91, 98.0]

Sequence (81 aa):
LFIDEMHTLIGAGKAEGSMDASNLLKPALARGELHCVGATTLDEYRKHVEKDAALARRFQPVFVGEPTVEDTVSILRGIKE

Secondary structure (DSSP, 8-state):
-EETTHHHHHHGGGSTT---THHHHHHHHHHT----EE---HHHIIIIITT-HHHHTTPPP---PPPPHHHHHHHHHHH--